Protein AF-A0A4Z1IHU6-F1 (afdb_monomer_lite)

pLDDT: mean 86.61, std 8.75, range [60.72, 95.69]

InterPro domains:
  IPR021858 Fungal transcription factor [PF11951] (3-88)

Organism: NCBI:txid54673

Radius of gyration: 14.8 Å; chains: 1; bounding box: 37×24×37 Å

Secondary structure (DSSP, 8-state):
-HHHHHHHHHHHTTTSGGGHHHHHHHHHHHHHHHHHHHHHHTSTTTTT-HHHHHHHHHHHHHHHHTT-TTHHHHHHHHHHHHHHTTSHHHHT-

Foldseek 3Di:
DLLVVLLVVLVVCVPPPVSVVSVVVNVVVLVVLVVVLVVQCVPPVRVLPLVSLVSLLVSLVSCLSVVPVCNVVSVVVNQVSQVVQVHDVSNVD

Structure (mmCIF, N/CA/C/O backbone):
data_AF-A0A4Z1IHU6-F1
#
_entry.id   AF-A0A4Z1IHU6-F1
#
loop_
_atom_site.group_PDB
_atom_site.id
_atom_site.type_symbol
_atom_site.label_atom_id
_atom_site.label_alt_id
_atom_site.label_comp_id
_atom_site.label_asym_id
_atom_site.label_entity_id
_atom_site.label_seq_id
_atom_site.pdbx_PDB_ins_code
_atom_site.Cartn_x
_atom_site.Cartn_y
_atom_site.Cartn_z
_atom_site.occupancy
_atom_site.B_iso_or_equiv
_atom_site.auth_seq_id
_atom_site.auth_comp_id
_atom_site.auth_asym_id
_atom_site.auth_atom_id
_atom_site.pdbx_PDB_model_num
ATOM 1 N N . MET A 1 1 ? -3.916 4.813 -7.336 1.00 80.19 1 MET A N 1
ATOM 2 C CA . MET A 1 1 ? -3.761 4.214 -8.687 1.00 80.19 1 MET A CA 1
ATOM 3 C C . MET A 1 1 ? -2.489 4.634 -9.430 1.00 80.19 1 MET A C 1
ATOM 5 O O . MET A 1 1 ? -1.858 3.761 -10.007 1.00 80.19 1 MET A O 1
ATOM 9 N N . VAL A 1 2 ? -2.052 5.905 -9.396 1.00 88.69 2 VAL A N 1
ATOM 10 C CA . VAL A 1 2 ? -0.856 6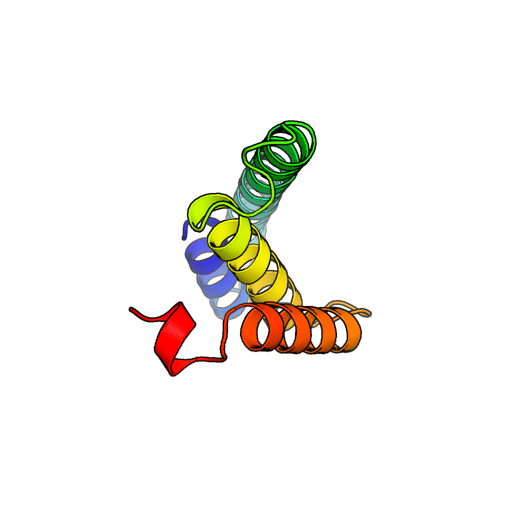.374 -10.143 1.00 88.69 2 VAL A CA 1
ATOM 11 C C . VAL A 1 2 ? 0.398 5.523 -9.891 1.00 88.69 2 VAL A C 1
ATOM 13 O O . VAL A 1 2 ? 1.039 5.079 -10.840 1.00 88.69 2 VAL A O 1
ATOM 16 N N . CYS A 1 3 ? 0.712 5.227 -8.626 1.00 90.94 3 CYS A N 1
ATOM 17 C CA . CYS A 1 3 ? 1.862 4.392 -8.271 1.00 90.94 3 CYS A CA 1
ATOM 18 C C . CYS A 1 3 ? 1.765 2.963 -8.829 1.00 90.94 3 CYS A C 1
ATOM 20 O O . CYS A 1 3 ? 2.776 2.412 -9.244 1.00 90.94 3 CYS A O 1
ATOM 22 N N . MET A 1 4 ? 0.564 2.382 -8.894 1.00 88.88 4 MET A N 1
ATOM 23 C CA . MET A 1 4 ? 0.349 1.042 -9.451 1.00 88.88 4 MET A CA 1
ATOM 24 C C . MET A 1 4 ? 0.582 1.030 -10.968 1.00 88.88 4 MET A C 1
ATOM 26 O O . MET A 1 4 ? 1.275 0.158 -11.483 1.00 88.88 4 MET A O 1
ATOM 30 N N . THR A 1 5 ? 0.097 2.050 -11.682 1.00 90.25 5 THR A N 1
ATOM 31 C CA . THR A 1 5 ? 0.346 2.204 -13.123 1.00 90.25 5 THR A CA 1
ATOM 32 C C . THR A 1 5 ? 1.829 2.406 -13.429 1.00 90.25 5 THR A C 1
ATOM 34 O O . THR A 1 5 ? 2.350 1.820 -14.378 1.00 90.25 5 THR A O 1
ATOM 37 N N . LEU A 1 6 ? 2.518 3.235 -12.639 1.00 89.25 6 LEU A N 1
ATOM 38 C CA . LEU A 1 6 ? 3.952 3.475 -12.803 1.00 89.25 6 LEU A CA 1
ATOM 39 C C . LEU A 1 6 ? 4.772 2.226 -12.467 1.00 89.25 6 LEU A C 1
ATOM 41 O O . LEU A 1 6 ? 5.642 1.876 -13.255 1.00 89.25 6 LEU A O 1
ATOM 45 N N . SER A 1 7 ? 4.429 1.519 -11.385 1.00 87.12 7 SER A N 1
ATOM 46 C CA . SER A 1 7 ? 5.009 0.222 -11.014 1.00 87.12 7 SER A CA 1
ATOM 47 C C . SER A 1 7 ? 4.907 -0.782 -12.162 1.00 87.12 7 SER A C 1
ATOM 49 O O . SER A 1 7 ? 5.917 -1.287 -12.640 1.00 87.12 7 SER A O 1
ATOM 51 N N . HIS A 1 8 ? 3.705 -0.972 -12.714 1.00 86.44 8 HIS A N 1
ATOM 52 C CA . HIS A 1 8 ? 3.495 -1.871 -13.847 1.00 86.44 8 HIS A CA 1
ATOM 53 C C . HIS A 1 8 ? 4.354 -1.491 -15.067 1.00 86.44 8 HIS A C 1
ATOM 55 O O . HIS A 1 8 ? 4.965 -2.357 -15.694 1.00 86.44 8 HIS A O 1
ATOM 61 N N . ARG A 1 9 ? 4.443 -0.195 -15.402 1.00 86.25 9 ARG A N 1
ATOM 62 C CA . ARG A 1 9 ? 5.312 0.281 -16.493 1.00 86.25 9 ARG A CA 1
ATOM 63 C C . ARG A 1 9 ? 6.786 0.008 -16.200 1.00 86.25 9 ARG A C 1
ATOM 65 O O . ARG A 1 9 ? 7.485 -0.484 -17.075 1.00 86.25 9 ARG A O 1
ATOM 72 N N . MET A 1 10 ? 7.241 0.269 -14.976 1.00 85.31 10 MET A N 1
ATOM 73 C CA . MET A 1 10 ? 8.609 -0.023 -14.543 1.00 85.31 10 MET A CA 1
ATOM 74 C C . MET A 1 10 ? 8.922 -1.516 -14.655 1.00 85.31 10 MET A C 1
ATOM 76 O O . MET A 1 10 ? 9.956 -1.866 -15.213 1.00 85.31 10 MET A O 1
ATOM 80 N N . SER A 1 11 ? 8.021 -2.394 -14.202 1.00 82.69 11 SER A N 1
ATOM 81 C CA . SER A 1 11 ? 8.179 -3.847 -14.313 1.00 82.69 11 SER A CA 1
ATOM 82 C C . SER A 1 11 ? 8.271 -4.315 -15.766 1.00 82.69 11 SER A C 1
ATOM 84 O O . SER A 1 11 ? 9.063 -5.207 -16.055 1.00 82.69 11 SER A O 1
ATOM 86 N N . ARG A 1 12 ? 7.506 -3.705 -16.683 1.00 83.69 12 ARG A N 1
ATOM 87 C CA . ARG A 1 12 ? 7.540 -4.030 -18.120 1.00 83.69 12 ARG A CA 1
ATOM 88 C C . ARG A 1 12 ? 8.749 -3.466 -18.865 1.00 83.69 12 ARG A C 1
ATOM 90 O O . ARG A 1 12 ? 9.108 -4.008 -19.902 1.00 83.69 12 ARG A O 1
ATOM 97 N N . SER A 1 13 ? 9.358 -2.399 -18.359 1.00 77.00 13 SER A N 1
ATOM 98 C CA . SER A 1 13 ? 10.495 -1.716 -18.988 1.00 77.00 13 SER A CA 1
ATOM 99 C C . SER A 1 13 ? 11.834 -2.010 -18.300 1.00 77.00 13 SER A C 1
ATOM 101 O O . SER A 1 13 ? 12.786 -1.263 -18.515 1.00 77.00 13 SER A O 1
ATOM 103 N N . ARG A 1 14 ? 11.928 -3.066 -17.471 1.00 66.44 14 ARG A N 1
ATOM 104 C CA . ARG A 1 14 ? 13.143 -3.404 -16.695 1.00 66.44 14 ARG A CA 1
ATOM 105 C C . ARG A 1 14 ? 14.405 -3.534 -17.551 1.00 66.44 14 ARG A C 1
ATOM 107 O O . ARG A 1 14 ? 15.475 -3.182 -17.067 1.00 66.44 14 ARG A O 1
ATOM 114 N N . ASP A 1 15 ? 14.260 -3.940 -18.810 1.00 67.00 15 ASP A N 1
ATOM 115 C CA . ASP A 1 15 ? 15.377 -4.147 -19.739 1.00 67.00 15 ASP A CA 1
ATOM 116 C C . ASP A 1 15 ? 15.622 -2.952 -20.681 1.00 67.00 15 ASP A C 1
ATOM 118 O O . ASP A 1 15 ? 16.392 -3.062 -21.632 1.00 67.00 15 ASP A O 1
ATOM 122 N N . HIS A 1 16 ? 14.952 -1.810 -20.471 1.00 65.56 16 HIS A N 1
ATOM 123 C CA . HIS A 1 16 ? 15.108 -0.617 -21.310 1.00 65.56 16 HIS A CA 1
ATOM 124 C C . HIS A 1 16 ? 15.742 0.564 -20.549 1.00 65.56 16 HIS A C 1
ATOM 126 O O . HIS A 1 16 ? 15.333 0.884 -19.426 1.00 65.56 16 HIS A O 1
ATOM 132 N N . PRO A 1 17 ? 16.708 1.276 -21.164 1.00 60.72 17 PRO A N 1
ATOM 133 C CA . PRO A 1 17 ? 17.426 2.388 -20.533 1.00 60.72 17 PRO A CA 1
ATOM 134 C C . PRO A 1 17 ? 16.539 3.598 -20.173 1.00 60.72 17 PRO A C 1
ATOM 136 O O . PRO A 1 17 ? 16.932 4.418 -19.343 1.00 60.72 17 PRO A O 1
ATOM 139 N N . GLU A 1 18 ? 15.317 3.687 -20.709 1.00 62.84 18 GLU A N 1
ATOM 140 C CA . GLU A 1 18 ? 14.327 4.730 -20.379 1.00 62.84 18 GLU A CA 1
ATOM 141 C C . GLU A 1 18 ? 13.597 4.517 -19.032 1.00 62.84 18 GLU A C 1
ATOM 143 O O . GLU A 1 18 ? 12.747 5.317 -18.631 1.00 62.84 18 GLU A O 1
ATOM 148 N N . SER A 1 19 ? 13.944 3.469 -18.277 1.00 63.31 19 SER A N 1
ATOM 149 C CA . SER A 1 19 ? 13.305 3.099 -17.002 1.00 63.31 19 SER A CA 1
ATOM 150 C C . SER A 1 19 ? 13.451 4.125 -15.862 1.00 63.31 19 SER A C 1
ATOM 152 O O . SER A 1 19 ? 12.731 4.039 -14.862 1.00 63.31 19 SER A O 1
ATOM 154 N N . LYS A 1 20 ? 14.322 5.137 -15.998 1.00 65.69 20 LYS A N 1
ATOM 155 C CA . LYS A 1 20 ? 14.594 6.132 -14.940 1.00 65.69 20 LYS A CA 1
ATOM 156 C C . LYS A 1 20 ? 13.465 7.148 -14.724 1.00 65.69 20 LYS A C 1
ATOM 158 O O . LYS A 1 20 ? 13.142 7.463 -13.578 1.00 65.69 20 LYS A O 1
ATOM 163 N N . ALA A 1 21 ? 12.837 7.653 -15.788 1.00 74.56 21 ALA A N 1
ATOM 164 C CA . ALA A 1 21 ? 11.797 8.682 -15.663 1.00 74.56 21 ALA A CA 1
ATOM 165 C C . ALA A 1 21 ? 10.503 8.178 -14.975 1.00 74.56 21 ALA A C 1
ATOM 167 O O . ALA A 1 21 ? 9.948 8.902 -14.138 1.00 74.56 21 ALA A O 1
ATOM 168 N N . PRO A 1 22 ? 10.019 6.945 -15.242 1.00 78.81 22 PRO A N 1
ATOM 169 C CA . PRO A 1 22 ? 8.902 6.357 -14.502 1.00 78.81 22 PRO A CA 1
ATOM 170 C C . PRO A 1 22 ? 9.200 6.147 -13.012 1.00 78.81 22 PRO A C 1
ATOM 172 O O . PRO A 1 22 ? 8.324 6.401 -12.184 1.00 78.81 22 PRO A O 1
ATOM 175 N N . ALA A 1 23 ? 10.430 5.750 -12.665 1.00 84.94 23 ALA A N 1
ATOM 176 C CA . ALA A 1 23 ? 10.840 5.502 -11.284 1.00 84.94 23 ALA A CA 1
ATOM 177 C C . ALA A 1 23 ? 10.827 6.778 -10.430 1.00 84.94 23 ALA A C 1
ATOM 179 O O . ALA A 1 23 ? 10.283 6.781 -9.326 1.00 84.94 23 ALA A O 1
ATOM 180 N N . GLN A 1 24 ? 11.346 7.894 -10.953 1.00 88.94 24 GLN A N 1
ATOM 181 C CA . GLN A 1 24 ? 11.318 9.174 -10.238 1.00 88.94 24 GLN A CA 1
ATOM 182 C C . GLN A 1 24 ? 9.881 9.610 -9.920 1.00 88.94 24 GLN A C 1
ATOM 184 O O . GLN A 1 24 ? 9.568 9.959 -8.780 1.00 88.94 24 GLN A O 1
ATOM 189 N N . LYS A 1 25 ? 8.985 9.543 -10.915 1.00 91.44 25 LYS A N 1
ATOM 190 C CA . LYS A 1 25 ? 7.565 9.865 -10.717 1.00 91.44 25 LYS A CA 1
ATOM 191 C C . LYS A 1 25 ? 6.921 8.915 -9.713 1.00 91.44 25 LYS A C 1
ATOM 193 O O . LYS A 1 25 ? 6.162 9.369 -8.862 1.00 91.44 25 LYS A O 1
ATOM 198 N N . PHE A 1 26 ? 7.239 7.623 -9.781 1.00 91.75 26 PHE A N 1
ATOM 199 C CA . PHE A 1 26 ? 6.723 6.627 -8.847 1.00 91.75 26 PHE A CA 1
ATOM 200 C C . PHE A 1 26 ? 7.060 6.996 -7.400 1.00 91.75 26 PHE A C 1
ATOM 202 O O . PHE A 1 26 ? 6.152 7.106 -6.576 1.00 91.75 26 PHE A O 1
ATOM 209 N N . TYR A 1 27 ? 8.334 7.259 -7.101 1.00 91.06 27 TYR A N 1
ATOM 210 C CA . TYR A 1 27 ? 8.755 7.600 -5.742 1.00 91.06 27 TYR A CA 1
ATOM 211 C C . TYR A 1 27 ? 8.176 8.934 -5.263 1.00 91.06 27 TYR A C 1
ATOM 213 O O . TYR A 1 27 ? 7.773 9.028 -4.105 1.00 91.06 27 TYR A O 1
ATOM 221 N N . MET A 1 28 ? 8.044 9.927 -6.148 1.00 94.62 28 MET A N 1
ATOM 222 C CA . MET A 1 28 ? 7.388 11.199 -5.829 1.00 94.62 28 MET A CA 1
ATOM 223 C C . MET A 1 28 ? 5.920 10.997 -5.416 1.00 94.62 28 MET A C 1
ATOM 225 O O . MET A 1 28 ? 5.511 11.436 -4.341 1.00 94.62 28 MET A O 1
ATOM 229 N N . TYR A 1 29 ? 5.121 10.300 -6.233 1.00 94.25 29 TYR A N 1
ATOM 230 C CA . TYR A 1 29 ? 3.714 10.044 -5.907 1.00 94.25 29 TYR A CA 1
ATOM 231 C C . TYR A 1 29 ? 3.558 9.142 -4.678 1.00 94.25 29 TYR A C 1
ATOM 233 O O . TYR A 1 29 ? 2.664 9.381 -3.866 1.00 94.25 29 TYR A O 1
ATOM 241 N N . ARG A 1 30 ? 4.438 8.146 -4.503 1.00 94.06 30 ARG A N 1
ATOM 242 C CA . ARG A 1 30 ? 4.451 7.289 -3.309 1.00 94.06 30 ARG A CA 1
ATOM 243 C C . ARG A 1 30 ? 4.725 8.110 -2.049 1.00 94.06 30 ARG A C 1
ATOM 245 O O . ARG A 1 30 ? 3.996 7.961 -1.076 1.00 94.06 30 ARG A O 1
ATOM 252 N N . GLY A 1 31 ? 5.717 9.001 -2.077 1.00 94.81 31 GLY A N 1
ATOM 253 C CA . GLY A 1 31 ? 6.030 9.889 -0.955 1.00 94.81 31 GLY A CA 1
ATOM 254 C C . GLY A 1 31 ? 4.869 10.818 -0.595 1.00 94.81 31 GLY A C 1
ATOM 255 O O . GLY A 1 31 ? 4.537 10.959 0.579 1.00 94.81 31 GLY A O 1
ATOM 256 N N . ASN A 1 32 ? 4.193 11.387 -1.597 1.00 95.31 32 ASN A N 1
ATOM 257 C CA . ASN A 1 32 ? 3.007 12.220 -1.374 1.00 95.31 32 ASN A CA 1
ATOM 258 C C . ASN A 1 32 ? 1.853 11.433 -0.740 1.00 95.31 32 ASN A C 1
ATOM 260 O O . ASN A 1 32 ? 1.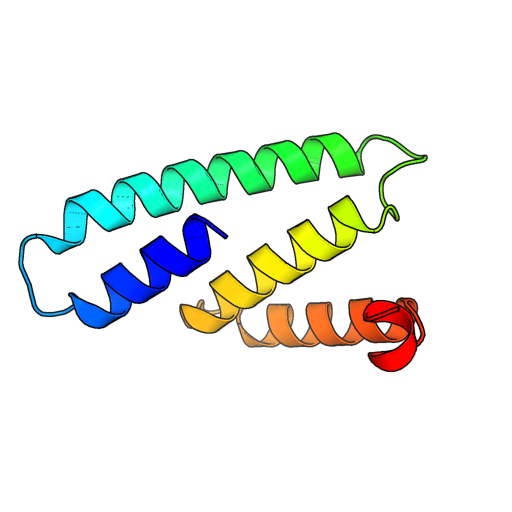220 11.930 0.186 1.00 95.31 32 ASN A O 1
ATOM 264 N N . ALA A 1 33 ? 1.605 10.205 -1.204 1.00 93.88 33 ALA A N 1
ATOM 265 C CA . ALA A 1 33 ? 0.571 9.344 -0.637 1.00 93.88 33 ALA A CA 1
ATOM 266 C C . ALA A 1 33 ? 0.872 8.962 0.821 1.00 93.88 33 ALA A C 1
ATOM 268 O O . ALA A 1 33 ? -0.025 9.016 1.656 1.00 93.88 33 ALA A O 1
ATOM 269 N N . ILE A 1 34 ? 2.129 8.626 1.140 1.00 94.44 34 ILE A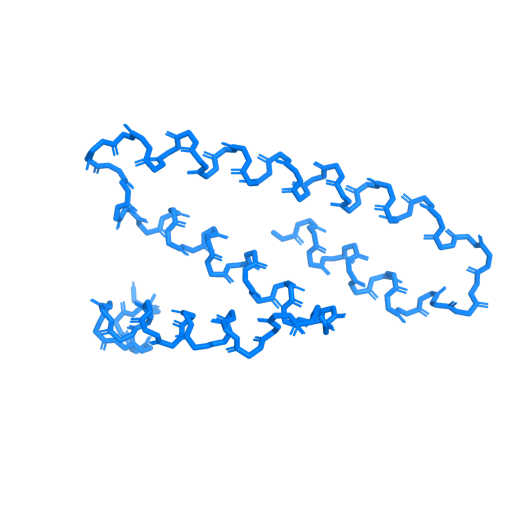 N 1
ATOM 270 C CA . ILE A 1 34 ? 2.552 8.331 2.517 1.00 94.44 34 ILE A CA 1
ATOM 271 C C . ILE A 1 34 ? 2.335 9.546 3.413 1.00 94.44 34 ILE A C 1
ATOM 273 O O . ILE A 1 34 ? 1.732 9.415 4.468 1.00 94.44 34 ILE A O 1
ATOM 277 N N . ARG A 1 35 ? 2.787 10.729 2.986 1.00 95.44 35 ARG A N 1
ATOM 278 C CA . ARG A 1 35 ? 2.635 11.963 3.762 1.00 95.44 35 ARG A CA 1
ATOM 279 C C . ARG A 1 35 ? 1.168 12.291 4.038 1.00 95.44 35 ARG A C 1
ATOM 281 O O . ARG A 1 35 ? 0.822 12.524 5.187 1.00 95.44 35 ARG A O 1
ATOM 288 N N . SER A 1 36 ? 0.319 12.218 3.015 1.00 92.81 36 SER A N 1
ATOM 289 C CA . SER A 1 36 ? -1.120 12.454 3.162 1.00 92.81 36 SER A CA 1
ATOM 290 C C . SER A 1 36 ? -1.783 11.443 4.105 1.00 92.81 36 SER A C 1
ATOM 292 O O . SER A 1 36 ? -2.590 11.835 4.938 1.00 92.81 36 SER A O 1
ATOM 294 N N . LEU A 1 37 ? -1.418 10.157 4.041 1.00 91.81 37 LEU A N 1
ATOM 295 C CA . LEU A 1 37 ? -1.934 9.157 4.985 1.00 91.81 37 LEU A CA 1
ATOM 296 C C . LEU A 1 37 ? -1.445 9.393 6.412 1.00 91.81 37 LEU A C 1
ATOM 298 O O . LEU A 1 37 ? -2.220 9.244 7.349 1.00 91.81 37 LEU A O 1
ATOM 302 N N . THR A 1 38 ? -0.180 9.777 6.587 1.00 91.75 38 THR A N 1
ATOM 303 C CA . THR A 1 38 ? 0.353 10.140 7.902 1.00 91.75 38 THR A CA 1
ATOM 304 C C . THR A 1 38 ? -0.422 11.309 8.497 1.00 91.75 38 THR A C 1
ATOM 306 O O . THR A 1 38 ? -0.761 11.255 9.673 1.00 91.75 38 THR A O 1
ATOM 309 N N . GLU A 1 39 ? -0.732 12.338 7.708 1.00 91.50 39 GLU A N 1
ATOM 310 C CA . GLU A 1 39 ? -1.552 13.474 8.148 1.00 91.50 39 GLU A CA 1
ATOM 311 C C . GLU A 1 39 ? -2.952 13.013 8.593 1.00 91.50 39 GLU A C 1
ATOM 313 O O . GLU A 1 39 ? -3.389 13.370 9.684 1.00 91.50 39 GLU A O 1
ATOM 318 N N . GLU A 1 40 ? -3.615 12.149 7.817 1.00 88.31 40 GLU A N 1
ATOM 319 C CA . GLU A 1 40 ? -4.940 11.609 8.163 1.00 88.31 40 GLU A CA 1
ATOM 320 C C . GLU A 1 40 ? -4.919 10.686 9.397 1.00 88.31 40 GLU A C 1
ATOM 322 O O . GLU A 1 40 ? -5.873 10.677 10.172 1.00 88.31 40 GLU A O 1
ATOM 327 N N . PHE A 1 41 ? -3.832 9.944 9.644 1.00 84.12 41 PHE A N 1
ATOM 328 C CA . PHE A 1 41 ? -3.699 9.116 10.851 1.00 84.12 41 PHE A CA 1
ATOM 329 C C . PHE A 1 41 ? -3.628 9.928 12.149 1.00 84.12 41 PHE A C 1
ATOM 331 O O . PHE A 1 41 ? -3.986 9.402 13.200 1.00 84.12 41 PHE A O 1
ATOM 338 N N . HIS A 1 42 ? -3.180 11.185 12.094 1.00 84.62 42 HIS A N 1
ATOM 339 C CA . HIS A 1 42 ? -3.115 12.064 13.268 1.00 84.62 42 HIS A CA 1
ATOM 340 C C . HIS A 1 42 ? -4.449 12.764 13.569 1.00 84.62 42 HIS A C 1
ATOM 342 O O . HIS A 1 42 ? -4.550 13.491 14.555 1.00 84.62 42 HIS A O 1
ATOM 348 N N . VAL A 1 43 ? -5.477 12.550 12.745 1.00 85.12 43 VAL A N 1
ATOM 349 C CA . VAL A 1 43 ? -6.831 13.045 12.996 1.00 85.12 43 VAL A CA 1
ATOM 350 C C . VAL A 1 43 ? -7.626 11.915 13.656 1.00 85.12 43 VAL A C 1
ATOM 352 O O . VAL A 1 43 ? -8.016 10.960 12.983 1.00 85.12 43 VAL A O 1
ATOM 355 N N . GLU A 1 44 ? -7.852 12.016 14.974 1.00 68.19 44 GLU A N 1
ATOM 356 C CA . GLU A 1 44 ? -8.452 10.960 15.823 1.00 68.19 44 GLU A CA 1
ATOM 357 C C . GLU A 1 44 ? -9.739 10.350 15.247 1.00 68.19 44 GLU A C 1
ATOM 359 O O . GLU A 1 44 ? -9.943 9.144 15.343 1.00 68.19 44 GLU A O 1
ATOM 364 N N . ASP A 1 45 ? -10.562 11.154 14.576 1.00 74.12 45 ASP A N 1
ATOM 365 C CA . ASP A 1 45 ? -11.867 10.730 14.052 1.00 74.12 45 ASP A CA 1
ATOM 366 C C . ASP A 1 45 ? -11.809 10.149 12.621 1.00 74.12 45 ASP A C 1
ATOM 368 O O . ASP A 1 45 ? -12.797 9.639 12.095 1.00 74.12 45 ASP A O 1
ATOM 372 N N . LYS A 1 46 ? -10.649 10.222 11.950 1.00 72.12 46 LYS A N 1
ATOM 373 C CA . LYS A 1 46 ? -10.487 9.814 10.540 1.00 72.12 46 LYS A CA 1
ATOM 374 C C . LYS A 1 46 ? -9.561 8.626 10.326 1.00 72.12 46 LYS A C 1
ATOM 376 O O . LYS A 1 46 ? -9.568 8.057 9.236 1.00 72.12 46 LYS A O 1
ATOM 381 N N . CYS A 1 47 ? -8.796 8.205 11.334 1.00 72.31 47 CYS A N 1
ATOM 382 C CA . CYS A 1 47 ? -7.790 7.151 11.161 1.00 72.31 47 CYS A CA 1
ATOM 383 C C . CYS A 1 47 ? -8.392 5.799 10.712 1.00 72.31 47 CYS A C 1
ATOM 385 O O . CYS A 1 47 ? -7.716 5.008 10.052 1.00 72.31 47 CYS A O 1
ATOM 387 N N . ALA A 1 48 ? -9.674 5.562 11.017 1.00 78.62 48 ALA A N 1
ATOM 388 C CA . ALA A 1 48 ? -10.432 4.374 10.626 1.00 78.62 48 ALA A CA 1
ATOM 389 C C . ALA A 1 48 ? -11.360 4.591 9.415 1.00 78.62 48 AL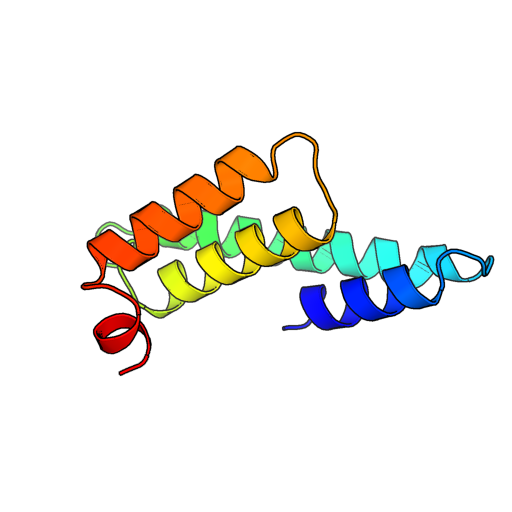A A C 1
ATOM 391 O O . ALA A 1 48 ? -12.111 3.682 9.055 1.00 78.62 48 ALA A O 1
ATOM 392 N N . ALA A 1 49 ? -11.320 5.766 8.777 1.00 87.19 49 ALA A N 1
ATOM 393 C CA . ALA A 1 49 ? -12.124 6.043 7.595 1.00 87.19 49 ALA A CA 1
ATOM 394 C C . ALA A 1 49 ? -11.747 5.103 6.436 1.00 87.19 49 ALA A C 1
ATOM 396 O O . ALA A 1 49 ? -10.577 4.763 6.229 1.00 87.19 49 ALA A O 1
ATOM 397 N N . ASP A 1 50 ? -12.741 4.724 5.633 1.00 88.00 50 ASP A N 1
ATOM 398 C CA . ASP A 1 50 ? -12.574 3.802 4.501 1.00 88.00 50 ASP A CA 1
ATOM 399 C C . ASP A 1 50 ? -11.508 4.270 3.514 1.00 88.00 50 ASP A C 1
ATOM 401 O O . ASP A 1 50 ? -10.722 3.469 3.011 1.00 88.00 50 ASP A O 1
ATOM 405 N N . SER A 1 51 ? -11.433 5.581 3.283 1.00 88.06 51 SER A N 1
ATOM 406 C CA . SER A 1 51 ? -10.435 6.204 2.414 1.00 88.06 51 SER A CA 1
ATOM 407 C C . SER A 1 51 ? -9.005 6.012 2.928 1.00 88.06 51 SER A C 1
ATOM 409 O O . SER A 1 51 ? -8.106 5.710 2.139 1.00 88.06 51 SER A O 1
ATOM 411 N N . VAL A 1 52 ? -8.791 6.136 4.241 1.00 90.38 52 VAL A N 1
ATOM 412 C CA . VAL A 1 52 ? -7.483 5.962 4.888 1.00 90.38 52 VAL A CA 1
ATOM 413 C C . VAL A 1 52 ? -7.060 4.498 4.822 1.00 90.38 52 VAL A C 1
ATOM 415 O O . VAL A 1 52 ? -5.943 4.185 4.402 1.00 90.38 52 VAL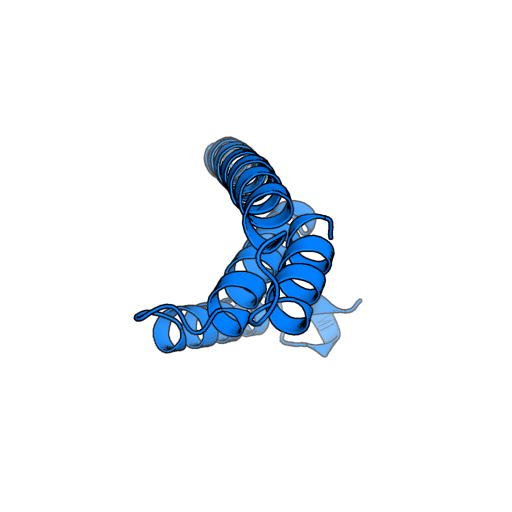 A O 1
ATOM 418 N N . ILE A 1 53 ? -7.979 3.585 5.140 1.00 90.44 53 ILE A N 1
ATOM 419 C CA . ILE A 1 53 ? -7.736 2.140 5.077 1.00 90.44 53 ILE A CA 1
ATOM 420 C C . ILE A 1 53 ? -7.453 1.697 3.639 1.00 90.44 53 ILE A C 1
ATOM 422 O O . ILE A 1 53 ? -6.461 1.008 3.399 1.00 90.44 53 ILE A O 1
ATOM 426 N N . ALA A 1 54 ? -8.255 2.132 2.665 1.00 91.12 54 ALA A N 1
ATOM 427 C CA . ALA A 1 54 ? -8.035 1.831 1.253 1.00 91.12 54 ALA A CA 1
ATOM 428 C C . ALA A 1 54 ? -6.690 2.384 0.750 1.00 91.12 54 ALA A C 1
ATOM 430 O O . ALA A 1 54 ? -5.977 1.705 0.001 1.00 91.12 54 ALA A O 1
ATOM 431 N N . GLY A 1 55 ? -6.304 3.587 1.186 1.00 92.00 55 GLY A N 1
ATOM 432 C CA . GLY A 1 55 ? -5.006 4.182 0.877 1.00 92.00 55 GLY A CA 1
ATOM 433 C C . GLY A 1 55 ? -3.837 3.367 1.437 1.00 92.00 55 GLY A C 1
ATOM 434 O O . GLY A 1 55 ? -2.906 3.035 0.697 1.00 92.00 55 GLY A O 1
ATOM 435 N N . ALA A 1 56 ? -3.909 2.982 2.712 1.00 92.88 56 ALA A N 1
ATOM 436 C CA . ALA A 1 56 ? -2.898 2.157 3.367 1.00 92.88 56 ALA A CA 1
ATOM 437 C C . ALA A 1 56 ? -2.788 0.761 2.727 1.00 92.88 56 ALA A C 1
ATOM 439 O O . ALA A 1 56 ? -1.685 0.334 2.379 1.00 92.88 56 ALA A O 1
ATOM 440 N N . LEU A 1 57 ? -3.917 0.086 2.474 1.00 93.38 57 LEU A N 1
ATOM 441 C CA . LEU A 1 57 ? -3.954 -1.192 1.753 1.00 93.38 57 LEU A CA 1
ATOM 442 C C . LEU A 1 57 ? -3.302 -1.073 0.369 1.00 93.38 57 LEU A C 1
ATOM 444 O O . LEU A 1 57 ? -2.494 -1.919 -0.011 1.00 93.38 57 LEU A O 1
ATOM 448 N N . THR A 1 58 ? -3.600 0.003 -0.366 1.00 92.88 58 THR A N 1
ATOM 449 C CA . THR A 1 58 ? -3.026 0.250 -1.695 1.00 92.88 58 THR A CA 1
ATOM 450 C C . THR A 1 58 ? -1.503 0.377 -1.642 1.00 92.88 58 THR A C 1
ATOM 452 O O . THR A 1 58 ? -0.818 -0.214 -2.476 1.00 92.88 58 THR A O 1
ATOM 455 N N . LEU A 1 59 ? -0.954 1.123 -0.677 1.00 92.75 59 LEU A N 1
ATOM 456 C CA . LEU A 1 59 ? 0.498 1.269 -0.528 1.00 92.75 59 LEU A CA 1
ATOM 457 C C . LEU A 1 59 ? 1.177 -0.050 -0.157 1.00 92.75 59 LEU A C 1
ATOM 459 O O . LEU A 1 59 ? 2.175 -0.411 -0.779 1.00 92.75 59 LEU A O 1
ATOM 463 N N . LEU A 1 60 ? 0.610 -0.791 0.797 1.00 93.12 60 LEU A N 1
ATOM 464 C CA . LEU A 1 60 ? 1.151 -2.085 1.209 1.00 93.12 60 LEU A CA 1
ATOM 465 C C . LEU A 1 60 ? 1.154 -3.083 0.043 1.00 93.12 60 LEU A C 1
ATOM 467 O O . LEU A 1 60 ? 2.146 -3.774 -0.169 1.00 93.12 60 LEU A O 1
ATOM 471 N N . LEU A 1 61 ? 0.088 -3.121 -0.764 1.00 92.31 61 LEU A N 1
ATOM 472 C CA . LEU A 1 61 ? 0.016 -3.979 -1.951 1.00 92.31 61 LEU A CA 1
ATOM 473 C C . LEU A 1 61 ? 1.061 -3.600 -3.007 1.00 92.31 61 LEU A C 1
ATOM 475 O O . LEU A 1 61 ? 1.661 -4.484 -3.617 1.00 92.31 61 LEU A O 1
ATOM 479 N N . ILE A 1 62 ? 1.317 -2.304 -3.208 1.00 90.81 62 ILE A N 1
ATOM 480 C CA . ILE A 1 62 ? 2.380 -1.833 -4.107 1.00 90.81 62 ILE A CA 1
ATOM 481 C C . ILE A 1 62 ? 3.757 -2.284 -3.604 1.00 90.81 62 ILE A C 1
ATOM 483 O O . ILE A 1 62 ? 4.588 -2.705 -4.409 1.00 90.81 62 ILE A O 1
ATOM 487 N N . ASP A 1 63 ? 4.015 -2.214 -2.299 1.00 89.56 63 ASP A N 1
ATOM 488 C CA . ASP A 1 63 ? 5.295 -2.642 -1.727 1.00 89.56 63 ASP A CA 1
ATOM 489 C C . ASP A 1 63 ? 5.484 -4.165 -1.857 1.00 89.56 63 ASP A C 1
ATOM 491 O O . ASP A 1 63 ? 6.571 -4.631 -2.206 1.00 89.56 63 ASP A O 1
ATOM 495 N N . VAL A 1 64 ? 4.406 -4.940 -1.688 1.00 91.12 64 VAL A N 1
ATOM 496 C CA . VAL A 1 64 ? 4.400 -6.387 -1.957 1.00 91.12 64 VAL A CA 1
ATOM 497 C C . VAL A 1 64 ? 4.716 -6.680 -3.426 1.00 91.12 64 VAL A C 1
ATOM 499 O O . VAL A 1 64 ? 5.551 -7.539 -3.701 1.00 91.12 64 VAL A O 1
ATOM 502 N N . GLN A 1 65 ? 4.115 -5.946 -4.371 1.00 87.50 65 GLN A N 1
ATOM 503 C CA . GLN A 1 65 ? 4.377 -6.115 -5.808 1.00 87.50 65 GLN A CA 1
ATOM 504 C C . GLN A 1 65 ? 5.845 -5.872 -6.188 1.00 87.50 65 GLN A C 1
ATOM 506 O O . GLN A 1 65 ? 6.354 -6.523 -7.098 1.00 87.50 65 GLN A O 1
ATOM 511 N N . HIS A 1 66 ? 6.536 -4.963 -5.498 1.00 85.38 66 HIS A N 1
ATOM 512 C CA . HIS A 1 66 ? 7.955 -4.692 -5.745 1.00 85.38 66 HIS A CA 1
ATOM 513 C C . HIS A 1 66 ? 8.902 -5.691 -5.071 1.00 85.38 66 HIS A C 1
ATOM 515 O O . HIS A 1 66 ? 10.106 -5.633 -5.317 1.00 85.38 66 HIS A O 1
ATOM 521 N N . GLY A 1 67 ? 8.392 -6.597 -4.230 1.00 81.75 67 GLY A N 1
ATOM 522 C CA . GLY A 1 67 ? 9.218 -7.570 -3.520 1.00 81.75 67 GLY A CA 1
ATOM 523 C C . GLY A 1 67 ? 10.194 -6.917 -2.542 1.00 81.75 67 GLY A C 1
ATOM 524 O O . GLY A 1 67 ? 11.342 -7.351 -2.444 1.00 81.75 67 GLY A O 1
ATOM 525 N N . THR A 1 68 ? 9.768 -5.864 -1.831 1.00 79.31 68 THR A N 1
ATOM 526 C CA . THR A 1 68 ? 10.589 -5.260 -0.768 1.00 79.31 68 THR A CA 1
ATOM 527 C C . THR A 1 68 ? 10.987 -6.321 0.264 1.00 79.31 68 THR A C 1
ATOM 529 O O . THR A 1 68 ? 10.261 -7.290 0.473 1.00 79.31 68 THR A O 1
ATOM 532 N N . LEU A 1 69 ? 12.120 -6.157 0.958 1.00 81.56 69 LEU A N 1
ATOM 533 C CA . LEU A 1 69 ? 12.586 -7.129 1.969 1.00 81.56 69 LEU A CA 1
ATOM 534 C C . LEU A 1 69 ? 11.521 -7.452 3.040 1.00 81.56 69 LEU A C 1
ATOM 536 O O . LEU A 1 69 ? 11.517 -8.536 3.618 1.00 81.56 69 LEU A O 1
AT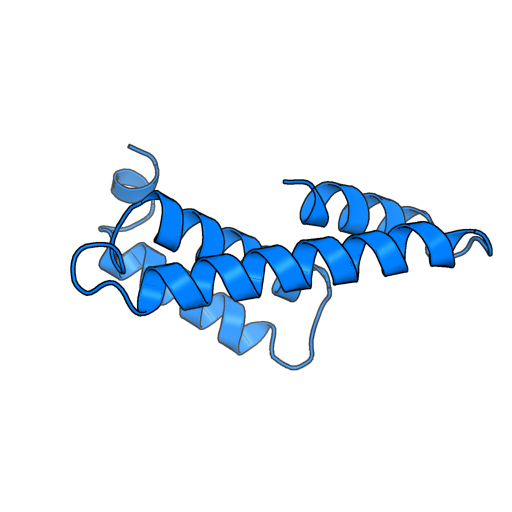OM 540 N N . THR A 1 70 ? 10.588 -6.527 3.263 1.00 86.38 70 THR A N 1
ATOM 541 C CA . THR A 1 70 ? 9.509 -6.582 4.254 1.00 86.38 70 THR A CA 1
ATOM 542 C C . THR A 1 70 ? 8.159 -7.040 3.690 1.00 86.38 70 THR A C 1
ATOM 544 O O . THR A 1 70 ? 7.155 -6.967 4.399 1.00 86.38 70 THR A O 1
ATOM 547 N N . TRP A 1 71 ? 8.095 -7.542 2.448 1.00 88.94 71 TRP A N 1
ATOM 548 C CA . TRP A 1 71 ? 6.835 -7.893 1.771 1.00 88.94 71 TRP A CA 1
ATOM 549 C C . TRP A 1 71 ? 5.929 -8.834 2.583 1.00 88.94 71 TRP A C 1
ATOM 551 O O . TRP A 1 71 ? 4.708 -8.679 2.568 1.00 88.94 71 TRP A O 1
ATOM 561 N N . ARG A 1 72 ? 6.505 -9.776 3.345 1.00 92.44 72 ARG A N 1
ATOM 562 C CA . ARG A 1 72 ? 5.737 -10.691 4.210 1.00 92.44 72 ARG A CA 1
ATOM 563 C C . ARG A 1 72 ? 5.017 -9.951 5.335 1.00 92.44 72 ARG A C 1
ATOM 565 O O . ARG A 1 72 ? 3.833 -10.189 5.550 1.00 92.44 72 ARG A O 1
ATOM 572 N N . CYS A 1 73 ? 5.704 -9.023 6.000 1.00 93.44 73 CYS A N 1
ATOM 573 C CA . CYS A 1 73 ? 5.117 -8.198 7.055 1.00 93.44 73 CYS A CA 1
ATOM 574 C C . CYS A 1 73 ? 3.988 -7.320 6.500 1.00 93.44 73 CYS A C 1
ATOM 576 O O . CYS A 1 73 ? 2.956 -7.154 7.145 1.00 93.44 73 CYS A O 1
ATOM 578 N N . HIS A 1 74 ? 4.152 -6.798 5.279 1.00 93.56 74 HIS A N 1
ATOM 579 C CA . HIS A 1 74 ? 3.109 -6.022 4.608 1.00 93.56 74 HIS A CA 1
ATOM 580 C C . HIS A 1 74 ? 1.871 -6.870 4.291 1.00 93.56 74 HIS A C 1
ATOM 582 O O . HIS A 1 74 ? 0.760 -6.435 4.584 1.00 93.56 74 HIS A O 1
ATOM 588 N N . LEU A 1 75 ? 2.040 -8.090 3.767 1.00 94.06 75 LEU A N 1
ATOM 589 C CA . LEU A 1 75 ? 0.924 -9.020 3.548 1.00 94.06 75 LEU A CA 1
ATOM 590 C C . LEU A 1 75 ? 0.214 -9.409 4.845 1.00 94.06 75 LEU A C 1
ATOM 592 O O . LEU A 1 75 ? -1.014 -9.472 4.880 1.00 94.06 75 LEU A O 1
ATOM 596 N N . GLU A 1 76 ? 0.967 -9.660 5.914 1.00 95.69 76 GLU A N 1
ATOM 597 C CA . GLU A 1 76 ? 0.380 -9.969 7.214 1.00 95.69 76 GLU A CA 1
ATOM 598 C C . GLU A 1 76 ? -0.437 -8.784 7.749 1.00 95.69 76 GLU A C 1
ATOM 600 O O . GLU A 1 76 ? -1.566 -8.971 8.207 1.00 95.69 76 GLU A O 1
ATOM 605 N N . GLY A 1 77 ? 0.095 -7.564 7.632 1.00 94.31 77 GLY A N 1
ATOM 606 C CA . GLY A 1 77 ? -0.610 -6.330 7.975 1.00 94.31 77 GLY A CA 1
ATOM 607 C C . GLY A 1 77 ? -1.902 -6.155 7.177 1.00 94.31 77 GLY A C 1
ATOM 608 O O . GLY A 1 77 ? -2.956 -5.951 7.775 1.00 94.31 77 GLY A O 1
ATOM 609 N N . ILE A 1 78 ? -1.848 -6.337 5.852 1.00 95.00 78 ILE A N 1
ATOM 610 C CA . ILE A 1 78 ? -3.026 -6.319 4.967 1.00 95.00 78 ILE A CA 1
ATOM 611 C C . ILE A 1 78 ? -4.088 -7.306 5.465 1.00 95.00 78 ILE A C 1
ATOM 613 O O . ILE A 1 78 ? -5.245 -6.932 5.650 1.00 95.00 78 ILE A O 1
ATOM 617 N N . ASN A 1 79 ? -3.700 -8.555 5.736 1.00 95.50 79 ASN A N 1
ATOM 618 C CA . ASN A 1 79 ? -4.628 -9.583 6.202 1.00 95.50 79 ASN A CA 1
ATOM 619 C C . ASN A 1 79 ? -5.273 -9.212 7.548 1.00 95.50 79 ASN A C 1
ATOM 621 O O . ASN A 1 79 ? -6.475 -9.395 7.731 1.00 95.50 79 ASN A O 1
ATOM 625 N N . LYS A 1 80 ? -4.496 -8.661 8.490 1.00 95.44 80 LYS A N 1
ATOM 626 C CA . LYS A 1 80 ? -5.021 -8.181 9.779 1.00 95.44 80 LYS A CA 1
ATOM 627 C C . LYS A 1 80 ? -6.013 -7.034 9.590 1.00 95.44 80 LYS A C 1
ATOM 629 O O . LYS A 1 80 ? -7.094 -7.087 10.167 1.00 95.44 80 LYS A O 1
ATOM 634 N N . MET A 1 81 ? -5.689 -6.051 8.750 1.00 93.38 81 MET A N 1
ATOM 635 C CA . MET A 1 81 ? -6.580 -4.925 8.449 1.00 93.38 81 MET A CA 1
ATOM 636 C C . MET A 1 81 ? -7.908 -5.389 7.840 1.00 93.38 81 MET A C 1
ATOM 638 O O . MET A 1 81 ? -8.966 -4.953 8.281 1.00 93.38 81 MET A O 1
ATOM 642 N N . ILE A 1 82 ? -7.866 -6.318 6.879 1.00 93.69 82 ILE A N 1
ATOM 643 C CA . ILE A 1 82 ? -9.070 -6.891 6.258 1.00 93.69 82 ILE A CA 1
ATOM 644 C C . ILE A 1 82 ? -9.933 -7.601 7.308 1.00 93.69 82 ILE A C 1
ATOM 646 O O . ILE A 1 82 ? -11.142 -7.395 7.352 1.00 93.69 82 ILE A O 1
ATOM 650 N N . LYS A 1 83 ? -9.327 -8.407 8.189 1.00 94.94 83 LYS A N 1
ATOM 651 C CA . LYS A 1 83 ? -10.059 -9.102 9.261 1.00 94.94 83 LYS A CA 1
ATOM 652 C C . LYS A 1 83 ? -10.711 -8.140 10.252 1.00 94.94 83 LYS A C 1
ATOM 654 O O . LYS A 1 83 ? -11.855 -8.362 10.627 1.00 94.94 83 LYS A O 1
ATOM 659 N N . LEU A 1 84 ? -10.016 -7.067 10.636 1.00 91.75 84 LEU A N 1
ATOM 660 C CA . LEU A 1 84 ? -10.569 -6.030 11.517 1.00 91.75 84 LEU A CA 1
ATOM 661 C C . LEU A 1 84 ? -11.782 -5.316 10.903 1.00 91.75 84 LEU A C 1
ATOM 663 O O . LEU A 1 84 ? -12.598 -4.766 11.631 1.00 91.75 84 LEU A O 1
ATOM 667 N N . ARG A 1 85 ? -11.921 -5.357 9.575 1.00 89.50 85 ARG A N 1
ATOM 668 C CA . ARG A 1 85 ? -13.037 -4.776 8.821 1.00 89.50 85 ARG A CA 1
ATOM 669 C C . ARG A 1 85 ? -14.190 -5.742 8.541 1.00 89.50 85 ARG A C 1
ATOM 671 O O . ARG A 1 85 ? -15.049 -5.408 7.739 1.00 89.50 85 ARG A O 1
ATOM 678 N N . GLY A 1 86 ? -14.211 -6.913 9.180 1.00 92.12 86 GLY A N 1
ATOM 679 C CA . GLY A 1 86 ? -15.232 -7.945 8.942 1.00 92.12 86 GLY A CA 1
ATOM 680 C C . GLY A 1 86 ? -14.874 -8.924 7.819 1.00 92.12 86 GLY A C 1
ATOM 681 O O . GLY A 1 86 ? -15.645 -9.817 7.480 1.00 92.12 86 GLY A O 1
ATOM 682 N N . GLY A 1 87 ? -13.665 -8.821 7.260 1.00 93.19 87 GLY A N 1
ATOM 683 C CA . GLY A 1 87 ? -13.215 -9.644 6.142 1.00 93.19 87 GLY A CA 1
ATOM 684 C C . GLY A 1 87 ? -13.518 -9.020 4.779 1.00 93.19 87 GLY A C 1
ATOM 685 O O . GLY A 1 87 ? -14.005 -7.899 4.667 1.00 93.19 87 GLY A O 1
ATOM 686 N N . PHE A 1 88 ? -13.209 -9.757 3.709 1.00 89.50 88 PHE A N 1
ATOM 687 C CA . PHE A 1 88 ? -13.422 -9.285 2.335 1.00 89.50 88 PHE A CA 1
ATOM 688 C C . PHE A 1 88 ? -14.876 -8.911 1.995 1.00 89.50 88 PHE A C 1
ATOM 690 O O . PHE A 1 88 ? -15.046 -7.905 1.309 1.00 89.50 88 PHE A O 1
ATOM 697 N N . PRO A 1 89 ? -15.913 -9.656 2.436 1.00 90.88 89 PRO A N 1
ATOM 698 C CA . PRO A 1 89 ? -17.295 -9.322 2.089 1.00 90.88 89 PRO A CA 1
ATOM 699 C C . PRO A 1 89 ? -17.739 -7.954 2.609 1.00 90.88 89 PRO A C 1
ATOM 701 O O . PRO A 1 89 ? -18.462 -7.251 1.912 1.00 90.88 89 PRO A O 1
ATOM 704 N N . ASP A 1 90 ? -17.296 -7.583 3.808 1.00 89.12 90 ASP A N 1
ATOM 705 C CA . ASP A 1 90 ? -17.656 -6.309 4.434 1.00 89.12 90 ASP A CA 1
ATOM 706 C C . ASP A 1 90 ? -16.732 -5.170 3.992 1.00 89.12 90 ASP A C 1
ATOM 708 O O . ASP A 1 90 ? -17.153 -4.023 3.941 1.00 89.12 90 ASP A O 1
ATOM 712 N N . LEU A 1 91 ? -15.490 -5.478 3.606 1.00 84.38 91 LEU A N 1
ATOM 713 C CA . LEU A 1 91 ? -14.570 -4.496 3.031 1.00 84.38 91 LEU A CA 1
ATOM 714 C C . LEU A 1 91 ? -14.980 -4.043 1.619 1.00 84.38 91 LEU A C 1
ATOM 716 O O . LEU A 1 91 ? -14.644 -2.935 1.214 1.00 84.38 91 LEU A O 1
ATOM 720 N N . ALA A 1 92 ? -15.627 -4.919 0.848 1.00 80.12 92 ALA A N 1
ATOM 721 C CA . ALA A 1 92 ? -16.013 -4.657 -0.539 1.00 80.12 92 ALA A CA 1
ATOM 722 C C . ALA A 1 92 ? -17.419 -4.048 -0.693 1.00 80.12 92 ALA A C 1
ATOM 724 O O . ALA A 1 92 ? -17.837 -3.798 -1.825 1.00 80.12 92 ALA A O 1
ATOM 725 N N . ARG A 1 93 ? -18.148 -3.877 0.413 1.00 73.62 93 ARG A N 1
ATOM 726 C CA . ARG A 1 93 ? -19.510 -3.337 0.452 1.00 73.62 93 ARG A CA 1
ATOM 727 C C . ARG A 1 93 ? -19.475 -1.837 0.718 1.00 73.62 93 ARG A C 1
ATOM 729 O O . ARG A 1 93 ? -20.314 -1.144 0.106 1.00 73.62 93 ARG A O 1
#

Sequence (93 aa):
MVCMTLSHRMSRSRDHPESKAPAQKFYMYRGNAIRSLTEEFHVEDKCAADSVIAGALTLLLIDVQHGTLTWRCHLEGINKMIKLRGGFPDLAR